Protein AF-W1VPB8-F1 (afdb_monomer_lite)

pLDDT: mean 81.76, std 16.31, range [35.91, 97.69]

Secondary structure (DSSP, 8-state):
-HHHHHHHHHHHHHHHHHHHHHHHHHHH-TTSPPPPPPHHHHHTT--GGGHHHHHHHHHHHHHHHH-----------------

Sequence (83 aa):
EDLAHTLGEVVWLICLLANQSGAIHNLTHPSDPRAELTEEQLELLTVPADLADYRTAISQALARGTRRDIAVDSDPKEHPAGG

Radius of gyration: 21.48 Å; chains: 1; bounding box: 72×45×34 Å

Structure (mmCIF, N/CA/C/O backbone):
data_AF-W1VPB8-F1
#
_entry.id   AF-W1VPB8-F1
#
loop_
_atom_site.group_PDB
_atom_site.id
_atom_site.type_symbol
_atom_site.label_atom_id
_atom_site.label_alt_id
_atom_site.label_comp_id
_atom_site.label_asym_id
_atom_site.label_entity_id
_atom_site.label_seq_id
_atom_site.pdbx_PDB_ins_code
_atom_site.Cartn_x
_atom_site.Cartn_y
_atom_site.Cartn_z
_atom_site.occupancy
_atom_site.B_iso_or_equiv
_atom_site.auth_seq_id
_atom_site.auth_comp_id
_atom_site.auth_asym_id
_atom_site.auth_atom_id
_atom_site.pdbx_PDB_model_num
ATOM 1 N N . GLU A 1 1 ? 22.631 1.373 -6.122 1.00 59.62 1 GLU A N 1
ATOM 2 C CA . GLU A 1 1 ? 22.062 2.235 -5.066 1.00 59.62 1 GLU A CA 1
ATOM 3 C C . GLU A 1 1 ? 20.667 2.723 -5.413 1.00 59.62 1 GLU A C 1
ATOM 5 O O . GLU A 1 1 ? 19.773 2.464 -4.626 1.00 59.62 1 GLU A O 1
ATOM 10 N N . ASP A 1 2 ? 20.447 3.295 -6.599 1.00 75.31 2 ASP A N 1
ATOM 11 C CA . ASP A 1 2 ? 19.147 3.889 -6.966 1.00 75.31 2 ASP A CA 1
ATOM 12 C C . ASP A 1 2 ? 17.954 2.916 -6.888 1.00 75.31 2 ASP A C 1
ATOM 14 O O . ASP A 1 2 ? 16.941 3.207 -6.264 1.00 75.31 2 ASP A O 1
ATOM 18 N N . LEU A 1 3 ? 18.096 1.704 -7.437 1.00 74.56 3 LEU A N 1
ATOM 19 C CA . LEU A 1 3 ? 16.977 0.757 -7.523 1.00 74.56 3 LEU A CA 1
ATOM 20 C C . LEU A 1 3 ? 16.493 0.243 -6.157 1.00 74.56 3 LEU A C 1
ATOM 22 O O . LEU A 1 3 ? 15.295 0.071 -5.966 1.00 74.56 3 LEU A O 1
ATOM 26 N N . ALA A 1 4 ? 17.408 -0.005 -5.217 1.00 77.19 4 ALA A N 1
ATOM 27 C CA . ALA A 1 4 ? 17.050 -0.480 -3.879 1.00 77.19 4 ALA A CA 1
ATOM 28 C C . ALA A 1 4 ? 16.325 0.612 -3.080 1.00 77.19 4 ALA A C 1
ATOM 30 O O . ALA A 1 4 ? 15.366 0.328 -2.370 1.00 77.19 4 ALA A O 1
ATOM 31 N N . HIS A 1 5 ? 16.743 1.868 -3.255 1.00 84.56 5 HIS A N 1
ATOM 32 C CA . HIS A 1 5 ? 16.071 3.011 -2.655 1.00 84.56 5 HIS A CA 1
ATOM 33 C C . HIS A 1 5 ? 14.670 3.214 -3.251 1.00 84.56 5 HIS A C 1
ATOM 35 O O . HIS A 1 5 ? 13.700 3.275 -2.503 1.00 84.56 5 HIS A O 1
ATOM 41 N N . THR A 1 6 ? 14.540 3.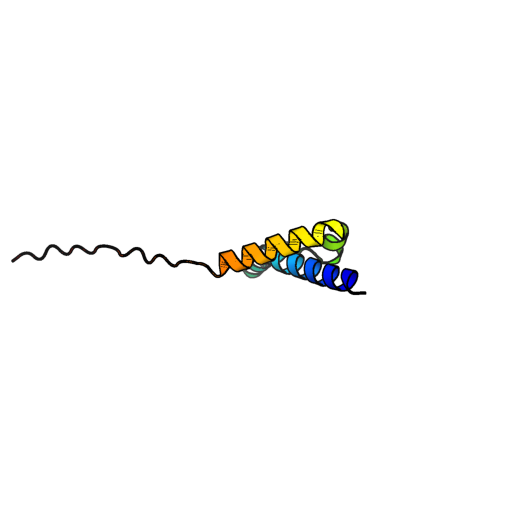200 -4.585 1.00 84.56 6 THR A N 1
ATOM 42 C CA . THR A 1 6 ? 13.235 3.316 -5.261 1.00 84.56 6 THR A CA 1
ATOM 43 C C . THR A 1 6 ? 12.291 2.166 -4.907 1.00 84.56 6 THR A C 1
ATOM 45 O O . THR A 1 6 ? 11.087 2.376 -4.773 1.00 84.56 6 THR A O 1
ATOM 48 N N . LEU A 1 7 ? 12.814 0.945 -4.747 1.00 85.25 7 LEU A N 1
ATOM 49 C CA . LEU A 1 7 ? 12.015 -0.196 -4.307 1.00 85.25 7 LEU A CA 1
ATOM 50 C C . LEU A 1 7 ? 11.452 0.043 -2.903 1.00 85.25 7 LEU A C 1
ATOM 52 O O . LEU A 1 7 ? 10.248 -0.106 -2.716 1.00 85.25 7 LEU A O 1
ATOM 56 N N . GLY A 1 8 ? 12.291 0.480 -1.960 1.00 88.94 8 GLY A N 1
ATOM 57 C CA . GLY A 1 8 ? 11.857 0.824 -0.606 1.00 88.94 8 GLY A CA 1
ATOM 58 C C . GLY A 1 8 ? 10.784 1.915 -0.590 1.00 88.94 8 GLY A C 1
ATOM 59 O O . GLY A 1 8 ? 9.764 1.759 0.069 1.00 88.94 8 GLY A O 1
ATOM 60 N N . GLU A 1 9 ? 10.945 2.978 -1.384 1.00 89.75 9 GLU A N 1
ATOM 61 C CA . GLU A 1 9 ? 9.944 4.052 -1.480 1.00 89.75 9 GLU A CA 1
ATOM 62 C C . GLU A 1 9 ? 8.591 3.563 -2.020 1.00 89.75 9 GLU A C 1
ATOM 64 O O . GLU A 1 9 ? 7.535 3.987 -1.546 1.00 89.75 9 GLU A O 1
ATOM 69 N N . VAL A 1 10 ? 8.599 2.661 -3.006 1.00 89.94 10 VAL A N 1
ATOM 70 C CA . VAL A 1 10 ? 7.363 2.103 -3.572 1.00 89.94 10 VAL A CA 1
ATOM 71 C C . VAL A 1 10 ? 6.713 1.102 -2.620 1.00 89.94 10 VAL A C 1
ATOM 73 O O . VAL A 1 10 ? 5.493 1.142 -2.465 1.00 89.94 10 VAL A O 1
ATOM 76 N N . VAL A 1 11 ? 7.498 0.255 -1.947 1.00 91.75 11 VAL A N 1
ATOM 77 C CA . VAL A 1 11 ? 7.006 -0.649 -0.894 1.00 91.75 11 VAL A CA 1
ATOM 78 C C . VAL A 1 11 ? 6.357 0.164 0.225 1.00 91.75 11 VAL A C 1
ATOM 80 O O . VAL A 1 11 ? 5.195 -0.073 0.555 1.00 91.75 11 VAL A O 1
ATOM 83 N N . TRP A 1 12 ? 7.043 1.189 0.731 1.00 93.75 12 TRP A N 1
ATOM 84 C CA . TRP A 1 12 ? 6.507 2.107 1.732 1.00 93.75 12 TRP A CA 1
ATOM 85 C C . TRP A 1 12 ? 5.186 2.743 1.281 1.00 93.75 12 TRP A C 1
ATOM 87 O O . TRP A 1 12 ? 4.189 2.714 2.007 1.00 93.75 12 TRP A O 1
ATOM 97 N N . LEU A 1 13 ? 5.140 3.273 0.054 1.00 93.31 13 LEU A N 1
ATOM 98 C CA . LEU A 1 13 ? 3.954 3.952 -0.464 1.00 93.31 13 LEU A CA 1
ATOM 99 C C . LEU A 1 13 ? 2.759 3.001 -0.613 1.00 93.31 13 LEU A C 1
ATOM 101 O O . LEU A 1 13 ? 1.637 3.362 -0.256 1.00 93.31 13 LEU A O 1
ATOM 105 N N . ILE A 1 14 ? 2.977 1.788 -1.124 1.00 92.44 14 ILE A N 1
ATOM 106 C CA . ILE A 1 14 ? 1.921 0.775 -1.244 1.00 92.44 14 ILE A CA 1
ATOM 107 C C . ILE A 1 14 ? 1.428 0.363 0.146 1.00 92.44 14 ILE A C 1
ATOM 109 O O . ILE A 1 14 ? 0.217 0.301 0.354 1.00 92.44 14 ILE A O 1
ATOM 113 N N . CYS A 1 15 ? 2.341 0.138 1.094 1.00 94.56 15 CYS A N 1
ATOM 114 C CA . CYS A 1 15 ? 2.019 -0.204 2.478 1.00 94.56 15 CYS A CA 1
ATOM 115 C C . CYS A 1 15 ? 1.122 0.870 3.118 1.00 94.56 15 CYS A C 1
ATOM 117 O O . CYS A 1 15 ? 0.022 0.579 3.597 1.00 94.56 15 CYS A O 1
ATOM 119 N N . LEU A 1 16 ? 1.520 2.141 3.004 1.00 94.12 16 LEU A N 1
ATOM 120 C CA . LEU A 1 16 ? 0.756 3.284 3.500 1.00 94.12 16 LEU A CA 1
ATOM 121 C C . LEU A 1 16 ? -0.652 3.368 2.887 1.00 94.12 16 LEU A C 1
ATOM 123 O 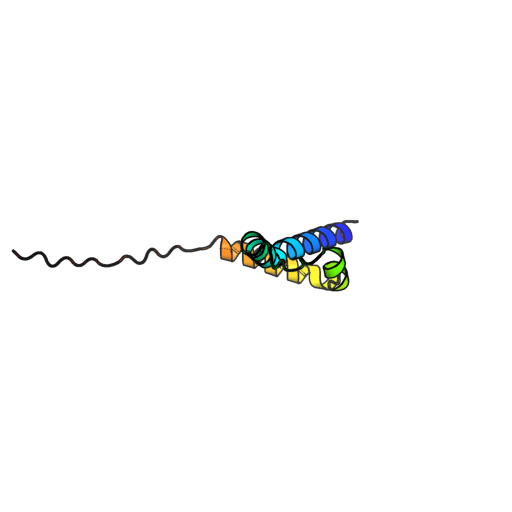O . LEU A 1 16 ? -1.625 3.631 3.601 1.00 94.12 16 LEU A O 1
ATOM 127 N N . LEU A 1 17 ? -0.771 3.174 1.569 1.00 93.06 17 LEU A N 1
ATOM 128 C CA . LEU A 1 17 ? -2.046 3.258 0.852 1.00 93.06 17 LEU A CA 1
ATOM 129 C C . LEU A 1 17 ? -2.973 2.080 1.177 1.00 93.06 17 LEU A C 1
ATOM 131 O O . LEU A 1 17 ? -4.168 2.286 1.398 1.00 93.06 17 LEU A O 1
ATOM 135 N N . ALA A 1 18 ? -2.438 0.859 1.240 1.00 93.50 18 ALA A N 1
ATOM 136 C CA . ALA A 1 18 ? -3.200 -0.343 1.570 1.00 93.50 18 ALA A CA 1
ATOM 137 C C . ALA A 1 18 ? -3.774 -0.276 2.996 1.00 93.50 18 ALA A C 1
ATOM 139 O O . ALA A 1 18 ? -4.929 -0.651 3.227 1.00 93.50 18 ALA A O 1
ATOM 140 N N . ASN A 1 19 ? -3.006 0.288 3.931 1.00 96.88 19 ASN A N 1
ATOM 141 C CA . ASN A 1 19 ? -3.400 0.392 5.331 1.00 96.88 19 ASN A CA 1
ATOM 142 C C . ASN A 1 19 ? -4.487 1.442 5.602 1.00 96.88 19 ASN A C 1
ATOM 144 O O . ASN A 1 19 ? -5.119 1.368 6.650 1.00 96.88 19 ASN A O 1
ATOM 148 N N . GLN A 1 20 ? -4.796 2.367 4.679 1.00 95.56 20 GLN A N 1
ATOM 149 C CA . GLN A 1 20 ? -5.780 3.440 4.927 1.00 95.56 20 GLN A CA 1
ATOM 150 C C . GLN A 1 20 ? -7.147 2.913 5.390 1.00 95.56 20 GLN A C 1
ATOM 152 O O . GLN A 1 20 ? -7.746 3.448 6.321 1.00 95.56 20 GLN A O 1
ATOM 157 N N . SER A 1 21 ? -7.643 1.841 4.768 1.00 93.69 21 SER A N 1
ATOM 158 C CA . SER A 1 21 ? -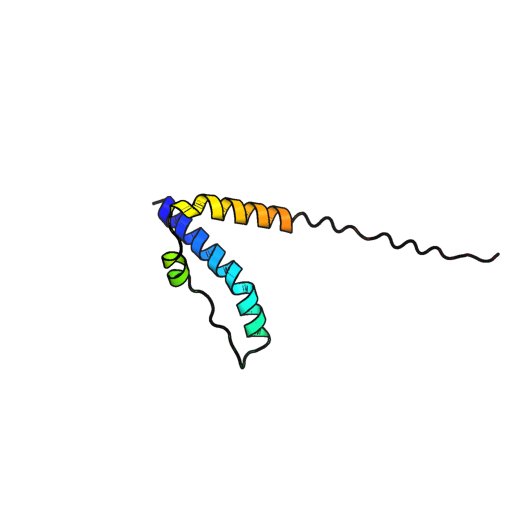8.935 1.253 5.149 1.00 93.69 21 SER A CA 1
ATOM 159 C C . SER A 1 21 ? -8.898 0.593 6.534 1.00 93.69 21 SER A C 1
ATOM 161 O O . SER A 1 21 ? -9.852 0.724 7.303 1.00 93.69 21 SER A O 1
ATOM 163 N N . GLY A 1 22 ? -7.786 -0.072 6.869 1.00 95.62 22 GLY A N 1
ATOM 164 C CA . GLY A 1 22 ? -7.533 -0.652 8.188 1.00 95.62 22 GLY A CA 1
ATOM 165 C C . GLY A 1 22 ? -7.418 0.427 9.260 1.00 95.62 22 GLY A C 1
ATOM 166 O O . GLY A 1 22 ? -8.099 0.345 10.275 1.00 95.62 22 GLY A O 1
ATOM 167 N N . ALA A 1 23 ? -6.669 1.494 8.988 1.00 96.00 23 ALA A N 1
ATOM 168 C CA . ALA A 1 23 ? -6.523 2.637 9.880 1.00 96.00 23 ALA A CA 1
ATOM 169 C C . ALA A 1 23 ? -7.878 3.305 10.175 1.00 96.00 23 ALA A C 1
ATOM 171 O O . ALA A 1 23 ? -8.218 3.535 11.334 1.00 96.00 23 ALA A O 1
ATOM 172 N N . ILE A 1 24 ? -8.709 3.544 9.152 1.00 97.12 24 ILE A N 1
ATOM 173 C CA . ILE A 1 24 ? -10.068 4.091 9.329 1.00 97.12 24 ILE A CA 1
ATOM 174 C C . ILE A 1 24 ? -10.940 3.154 10.180 1.00 97.12 24 ILE A C 1
ATOM 176 O O . ILE A 1 24 ? -11.674 3.609 11.064 1.00 97.12 24 ILE A O 1
ATOM 180 N N . HIS A 1 25 ? -10.862 1.843 9.941 1.00 97.44 25 HIS A N 1
ATOM 181 C CA . HIS A 1 25 ? -11.571 0.862 10.758 1.00 97.44 25 HIS A CA 1
ATOM 182 C C . HIS A 1 25 ? -11.115 0.922 12.217 1.00 97.44 25 HIS A C 1
ATOM 184 O O . HIS A 1 25 ? -11.945 1.025 13.114 1.00 97.44 25 HIS A O 1
ATOM 190 N N . ASN A 1 26 ? -9.806 0.929 12.453 1.00 97.50 26 ASN A N 1
ATOM 191 C CA . ASN A 1 26 ? -9.209 0.924 13.786 1.00 97.50 26 ASN A CA 1
ATOM 192 C C . ASN A 1 26 ? -9.561 2.188 14.581 1.00 97.50 26 ASN A C 1
ATOM 194 O O . ASN A 1 26 ? -9.803 2.107 15.783 1.00 97.50 26 ASN A O 1
ATOM 198 N N . LEU A 1 27 ? -9.681 3.339 13.908 1.00 97.00 27 LEU A N 1
ATOM 199 C CA . LEU A 1 27 ? -10.156 4.584 14.519 1.00 97.00 27 LEU A CA 1
ATOM 200 C C . LEU A 1 27 ? -11.615 4.503 14.995 1.00 97.00 27 LEU A C 1
ATOM 202 O O . LEU A 1 27 ? -11.981 5.158 15.968 1.00 97.00 27 LEU A O 1
ATOM 206 N N . THR A 1 28 ? -12.455 3.724 14.310 1.00 97.06 28 THR A N 1
ATOM 207 C CA . THR A 1 28 ? -13.898 3.620 14.595 1.00 97.06 28 THR A CA 1
ATOM 208 C C . THR A 1 28 ? -14.267 2.393 15.436 1.00 97.06 28 THR A C 1
ATOM 210 O O . THR A 1 28 ? -15.318 2.395 16.072 1.00 97.06 28 THR A O 1
ATOM 213 N N . HIS A 1 29 ? -13.396 1.379 15.493 1.00 97.69 29 HIS A N 1
ATOM 214 C CA . HIS A 1 29 ? -13.599 0.104 16.190 1.00 97.69 29 HIS A CA 1
ATOM 215 C C . HIS A 1 29 ? -12.392 -0.235 17.086 1.00 97.69 29 HIS A C 1
ATOM 217 O O . HIS A 1 29 ? -11.711 -1.237 16.870 1.00 97.69 29 HIS A O 1
ATOM 223 N N . PRO A 1 30 ? -12.106 0.572 18.125 1.00 94.19 30 PRO A N 1
ATOM 224 C CA . PRO A 1 30 ? -10.898 0.416 18.941 1.00 94.19 30 PRO A CA 1
ATOM 225 C C . PRO A 1 30 ? -10.847 -0.899 19.738 1.00 94.19 30 PRO A C 1
ATOM 227 O O . PRO A 1 30 ? -9.775 -1.323 20.157 1.00 94.19 30 PRO A O 1
ATOM 230 N N . SER A 1 31 ? -11.993 -1.549 19.962 1.00 97.62 31 SER A N 1
ATOM 231 C CA . SER A 1 31 ? -12.081 -2.856 20.625 1.00 97.62 31 SER A CA 1
ATOM 232 C C . SER A 1 31 ? -11.848 -4.048 19.690 1.00 97.62 31 SER A C 1
ATOM 234 O O . SER A 1 31 ? -11.746 -5.168 20.180 1.00 97.62 31 SER A O 1
ATOM 236 N N . ASP A 1 32 ? -11.800 -3.824 18.375 1.00 97.38 32 ASP A N 1
ATOM 237 C CA . ASP A 1 32 ? -11.591 -4.851 17.346 1.00 97.38 32 ASP A CA 1
ATOM 238 C C . ASP A 1 32 ? -10.623 -4.332 16.264 1.00 97.38 32 ASP A C 1
ATOM 240 O O . ASP A 1 32 ? -11.026 -4.020 15.137 1.00 97.38 32 ASP A O 1
ATOM 244 N N . PRO A 1 33 ? -9.337 -4.134 16.609 1.00 95.69 33 PRO A N 1
ATOM 245 C CA . PRO A 1 33 ? -8.368 -3.611 15.665 1.00 95.69 33 PRO A CA 1
ATOM 246 C C . PRO A 1 33 ? -7.985 -4.669 14.627 1.00 95.69 33 PRO A C 1
ATOM 248 O O . PRO A 1 33 ? -7.727 -5.833 14.933 1.00 95.69 33 PRO A O 1
ATOM 251 N N . ARG A 1 34 ? -7.863 -4.229 13.379 1.00 96.50 34 ARG A N 1
ATOM 252 C CA . ARG A 1 34 ? -7.281 -4.998 12.283 1.00 96.50 34 ARG A CA 1
ATOM 253 C C . ARG A 1 34 ? -5.775 -4.790 12.263 1.00 96.50 34 ARG A C 1
ATOM 255 O O . ARG A 1 34 ? -5.304 -3.662 12.411 1.00 96.50 34 ARG A O 1
ATOM 262 N N . ALA A 1 35 ? -5.041 -5.875 12.041 1.00 95.81 35 ALA A N 1
ATOM 263 C CA . ALA A 1 35 ? -3.606 -5.807 11.817 1.00 95.81 35 ALA A CA 1
ATOM 264 C C . ALA A 1 35 ? -3.308 -5.041 10.522 1.00 95.81 35 ALA A C 1
ATOM 266 O O . ALA A 1 35 ? -3.950 -5.270 9.494 1.00 95.81 35 ALA A O 1
ATOM 267 N N . GLU A 1 36 ? -2.340 -4.136 10.595 1.00 95.44 36 GLU A N 1
ATOM 268 C CA . GLU A 1 36 ? -1.827 -3.402 9.443 1.00 95.44 36 GLU A CA 1
ATOM 269 C C . GLU A 1 36 ? -0.736 -4.219 8.746 1.00 95.44 36 GLU A C 1
ATOM 271 O O . GLU A 1 36 ? -0.029 -5.007 9.381 1.00 95.44 36 GLU A O 1
ATOM 276 N N . LEU A 1 37 ? -0.619 -4.043 7.431 1.00 95.50 37 LEU A N 1
ATOM 277 C CA . LEU A 1 37 ? 0.480 -4.599 6.652 1.00 95.50 37 LEU A CA 1
ATOM 278 C C . LEU A 1 37 ? 1.776 -3.884 7.046 1.00 95.50 37 LEU A C 1
ATOM 280 O O . LEU A 1 37 ? 1.767 -2.661 7.184 1.00 95.50 37 LEU A O 1
ATOM 284 N N . THR A 1 38 ? 2.878 -4.617 7.207 1.00 95.81 38 THR A N 1
ATOM 285 C CA . THR A 1 38 ? 4.207 -4.009 7.394 1.00 95.81 38 THR A CA 1
ATOM 286 C C . THR A 1 38 ? 4.980 -3.941 6.080 1.00 95.81 38 THR A C 1
ATOM 288 O O . THR A 1 38 ? 4.711 -4.692 5.138 1.00 95.81 38 THR A O 1
ATOM 291 N N . GLU A 1 39 ? 5.963 -3.045 6.010 1.00 94.19 39 GLU A N 1
ATOM 292 C CA . GLU A 1 39 ? 6.838 -2.925 4.840 1.00 94.19 39 GLU A CA 1
ATOM 293 C C . GLU A 1 39 ? 7.625 -4.214 4.597 1.00 94.19 39 GLU A C 1
ATOM 295 O O . GLU A 1 39 ? 7.704 -4.661 3.459 1.00 94.19 39 GLU A O 1
ATOM 300 N N . GLU A 1 40 ? 8.099 -4.885 5.651 1.00 94.06 40 GLU A N 1
ATOM 301 C CA . GLU A 1 40 ? 8.821 -6.157 5.532 1.00 94.06 40 GLU A CA 1
ATOM 302 C C . GLU A 1 40 ? 7.929 -7.264 4.962 1.00 94.06 40 GLU A C 1
ATOM 304 O O . GLU A 1 40 ? 8.365 -8.061 4.133 1.00 94.06 40 GLU A O 1
ATOM 309 N N . GLN A 1 41 ? 6.659 -7.319 5.379 1.00 93.88 41 GLN A N 1
ATOM 310 C CA . GLN A 1 41 ? 5.702 -8.281 4.829 1.00 93.88 41 GLN A CA 1
ATOM 311 C C . GLN A 1 41 ? 5.449 -8.028 3.344 1.00 93.88 41 GLN A C 1
ATOM 313 O O . GLN A 1 41 ? 5.316 -8.977 2.575 1.00 93.88 41 GLN A O 1
ATOM 318 N N . LEU A 1 42 ? 5.377 -6.761 2.941 1.00 93.25 42 LEU A N 1
ATOM 319 C CA . LEU A 1 42 ? 5.137 -6.384 1.556 1.00 93.25 42 LEU A CA 1
ATOM 320 C C . LEU A 1 42 ? 6.380 -6.556 0.674 1.00 93.25 42 LEU A C 1
ATOM 322 O O . LEU A 1 42 ? 6.252 -6.964 -0.480 1.00 93.25 42 LEU A O 1
ATOM 326 N N . GLU A 1 43 ? 7.573 -6.299 1.206 1.00 91.12 43 GLU A N 1
ATOM 327 C CA . GLU A 1 43 ? 8.844 -6.518 0.514 1.00 91.12 43 GLU A CA 1
ATOM 328 C C . GLU A 1 43 ? 9.020 -7.997 0.149 1.00 91.12 43 GLU A C 1
ATOM 330 O O . GLU A 1 43 ? 9.400 -8.313 -0.974 1.00 91.12 43 GLU A O 1
ATOM 335 N N . LEU A 1 44 ? 8.626 -8.922 1.034 1.00 91.69 44 LEU A N 1
ATOM 336 C CA . LEU A 1 44 ? 8.625 -10.364 0.745 1.00 91.69 44 LEU A CA 1
ATOM 337 C C . LEU A 1 44 ? 7.680 -10.767 -0.401 1.00 91.69 44 LEU A C 1
ATOM 339 O O . LEU A 1 44 ? 7.855 -11.832 -0.995 1.00 91.69 44 LEU A O 1
ATOM 343 N N . LEU A 1 45 ? 6.673 -9.943 -0.691 1.00 88.62 45 LEU A N 1
ATOM 344 C CA . LEU A 1 45 ? 5.678 -10.167 -1.743 1.00 88.62 45 LEU A CA 1
ATOM 345 C C . LEU A 1 45 ? 5.973 -9.369 -3.019 1.00 88.62 45 LEU A C 1
ATOM 347 O O . LEU A 1 45 ? 5.215 -9.477 -3.982 1.00 88.62 45 LEU A O 1
ATOM 351 N N . THR A 1 46 ? 7.045 -8.574 -3.032 1.00 85.88 46 THR A N 1
ATOM 352 C CA . THR A 1 46 ? 7.368 -7.656 -4.125 1.00 85.88 46 THR A CA 1
ATOM 353 C C . THR A 1 46 ? 8.723 -8.000 -4.720 1.00 85.88 46 THR A C 1
ATOM 355 O O . THR A 1 46 ? 9.720 -8.074 -4.005 1.00 85.88 46 THR A O 1
ATOM 358 N N . VAL A 1 47 ? 8.798 -8.165 -6.044 1.00 83.94 47 VAL A N 1
ATOM 359 C CA . VAL A 1 47 ? 10.086 -8.322 -6.730 1.00 83.94 47 VAL A CA 1
ATOM 360 C C . VAL A 1 47 ? 10.455 -7.056 -7.507 1.00 83.94 47 VAL A C 1
ATOM 362 O O . VAL A 1 47 ? 9.574 -6.326 -7.960 1.00 83.94 47 VAL A O 1
ATOM 365 N N . PRO A 1 48 ? 11.755 -6.781 -7.741 1.00 80.81 48 PRO A N 1
ATOM 366 C CA . PRO A 1 48 ? 12.184 -5.576 -8.460 1.00 80.81 48 PRO A CA 1
ATOM 367 C C . PRO A 1 48 ? 11.566 -5.404 -9.857 1.00 80.81 48 PRO A C 1
ATOM 369 O O . PRO A 1 48 ? 11.473 -4.282 -10.349 1.00 80.81 48 PRO A O 1
ATOM 372 N N . ALA A 1 49 ? 11.147 -6.500 -10.500 1.00 83.88 49 ALA A N 1
ATOM 373 C CA . ALA A 1 49 ? 10.494 -6.464 -11.806 1.00 83.88 49 ALA A CA 1
ATOM 374 C C . ALA A 1 49 ? 9.105 -5.792 -11.772 1.00 83.88 49 ALA A C 1
ATOM 376 O O . ALA A 1 49 ? 8.717 -5.187 -12.768 1.00 83.88 49 ALA A O 1
ATOM 377 N N . ASP A 1 50 ? 8.402 -5.819 -10.634 1.00 84.75 50 ASP A N 1
ATOM 378 C CA . ASP A 1 50 ? 7.042 -5.272 -10.491 1.00 84.75 50 ASP A CA 1
ATOM 379 C C . ASP A 1 50 ? 7.031 -3.738 -10.349 1.00 84.75 50 ASP A C 1
ATOM 381 O O . ASP A 1 50 ? 6.001 -3.071 -10.484 1.00 84.75 50 ASP A O 1
ATOM 385 N N . LEU A 1 51 ? 8.200 -3.147 -10.084 1.00 82.00 51 LEU A N 1
ATOM 386 C CA . LEU A 1 51 ? 8.352 -1.749 -9.688 1.00 82.00 51 LEU A CA 1
ATOM 387 C C . LEU A 1 51 ? 7.847 -0.761 -10.749 1.00 82.00 51 LEU A C 1
ATOM 389 O O . LEU A 1 51 ? 7.228 0.257 -10.423 1.00 82.00 51 LEU A O 1
ATOM 393 N N . ALA A 1 52 ? 8.103 -1.055 -12.027 1.00 82.75 52 ALA A N 1
ATOM 394 C CA . ALA A 1 52 ? 7.679 -0.206 -13.138 1.00 82.75 52 ALA A CA 1
ATOM 395 C C . ALA A 1 52 ? 6.146 -0.169 -13.275 1.00 82.75 52 ALA A C 1
ATOM 397 O O . ALA A 1 52 ? 5.565 0.900 -13.512 1.00 82.75 52 ALA A O 1
ATOM 398 N N . ASP A 1 53 ? 5.496 -1.312 -13.058 1.00 86.69 53 ASP A N 1
ATOM 399 C CA . ASP A 1 53 ? 4.047 -1.461 -13.160 1.00 86.69 53 ASP A CA 1
ATOM 400 C C . ASP A 1 53 ? 3.349 -0.784 -11.981 1.00 86.69 53 ASP A C 1
ATOM 402 O O . ASP A 1 53 ? 2.414 -0.003 -12.182 1.00 86.69 53 ASP A O 1
ATOM 406 N N . TYR A 1 54 ? 3.858 -0.972 -10.759 1.00 87.31 54 TYR A N 1
ATOM 407 C CA . TYR A 1 54 ? 3.340 -0.294 -9.570 1.00 87.31 54 TYR A CA 1
ATOM 408 C C . TYR A 1 54 ? 3.450 1.221 -9.675 1.00 87.31 54 TYR A C 1
ATOM 410 O O . TYR A 1 54 ? 2.458 1.929 -9.481 1.00 87.31 54 TYR A O 1
ATOM 418 N N . ARG A 1 55 ? 4.618 1.744 -10.063 1.00 85.69 55 ARG A N 1
ATOM 419 C CA . ARG A 1 55 ? 4.808 3.188 -10.249 1.00 85.69 55 ARG A CA 1
ATOM 420 C C . ARG A 1 55 ? 3.826 3.762 -11.271 1.00 85.69 55 ARG A C 1
ATOM 422 O O . ARG A 1 55 ? 3.247 4.831 -11.050 1.00 85.69 55 ARG A O 1
ATOM 429 N N . THR A 1 56 ? 3.628 3.055 -12.381 1.00 86.88 56 THR A N 1
ATOM 430 C CA . THR A 1 56 ? 2.682 3.455 -13.427 1.00 86.88 56 THR A CA 1
ATOM 431 C C . THR A 1 56 ? 1.247 3.448 -12.904 1.00 86.88 56 THR A C 1
ATOM 433 O O . THR A 1 56 ? 0.540 4.448 -13.049 1.00 86.88 56 THR A O 1
ATOM 436 N N . ALA A 1 57 ? 0.823 2.371 -12.242 1.00 88.56 57 ALA A N 1
ATOM 437 C CA . ALA A 1 57 ? -0.524 2.234 -11.699 1.00 88.56 57 ALA A CA 1
ATOM 438 C C . ALA A 1 57 ? -0.836 3.307 -10.641 1.00 88.56 57 ALA A C 1
ATOM 440 O O . ALA A 1 57 ? -1.891 3.945 -10.709 1.00 88.56 57 ALA A O 1
ATOM 441 N N . ILE A 1 58 ? 0.098 3.561 -9.718 1.00 86.12 58 ILE A N 1
ATOM 442 C CA . ILE A 1 58 ? -0.026 4.592 -8.678 1.00 86.12 58 ILE A CA 1
ATOM 443 C C . ILE A 1 58 ? -0.154 5.980 -9.316 1.00 86.12 58 ILE A C 1
ATOM 445 O O . ILE A 1 58 ? -1.088 6.719 -9.004 1.00 86.12 58 ILE A O 1
ATOM 449 N N . SER A 1 59 ? 0.724 6.321 -10.264 1.00 86.44 59 SER A N 1
ATOM 450 C CA . SER A 1 59 ? 0.696 7.626 -10.943 1.00 86.44 59 SER A CA 1
ATOM 451 C C . SER A 1 59 ? -0.628 7.857 -11.676 1.00 86.44 59 SER A C 1
ATOM 453 O O . SER A 1 59 ? -1.224 8.930 -11.586 1.00 86.44 59 SER A O 1
ATOM 455 N N . GLN A 1 60 ? -1.128 6.831 -12.369 1.00 88.00 60 GLN A N 1
ATOM 456 C CA . GLN A 1 60 ? -2.418 6.899 -13.050 1.00 88.00 60 GLN A CA 1
ATOM 457 C C . GLN A 1 60 ? -3.591 7.031 -12.071 1.00 88.00 60 GLN A C 1
ATOM 459 O O . GLN A 1 60 ? -4.536 7.768 -12.347 1.00 88.00 60 GLN A O 1
ATOM 464 N N . ALA A 1 61 ? -3.560 6.323 -10.940 1.00 84.44 61 ALA A N 1
ATOM 465 C CA . ALA A 1 61 ? -4.598 6.422 -9.919 1.00 84.44 61 ALA A CA 1
ATOM 466 C C . ALA A 1 61 ? -4.648 7.827 -9.304 1.00 84.44 61 ALA A C 1
ATOM 468 O O . ALA A 1 61 ? -5.733 8.401 -9.203 1.00 84.44 61 ALA A O 1
ATOM 469 N N . LEU A 1 62 ? -3.488 8.413 -8.990 1.00 84.38 62 LEU A N 1
ATOM 470 C CA . LEU A 1 62 ? -3.380 9.796 -8.518 1.00 84.38 62 LEU A CA 1
ATOM 471 C C . LEU A 1 62 ? -3.920 10.786 -9.557 1.00 84.38 62 LEU A C 1
ATOM 473 O O . LEU A 1 62 ? -4.748 11.630 -9.220 1.00 84.38 62 LEU A O 1
ATOM 477 N N . ALA A 1 63 ? -3.532 10.638 -10.828 1.00 83.81 63 ALA A N 1
ATOM 478 C CA . ALA A 1 63 ? -4.018 11.489 -11.914 1.00 83.81 63 ALA A CA 1
ATOM 479 C C . ALA A 1 63 ? -5.542 11.392 -12.115 1.00 83.81 63 ALA A C 1
ATOM 481 O O . ALA A 1 63 ? -6.196 12.392 -12.396 1.00 83.81 63 ALA A O 1
ATOM 482 N N . ARG A 1 64 ? -6.139 10.203 -11.954 1.00 80.94 64 ARG A N 1
ATOM 483 C CA . ARG A 1 64 ? -7.603 10.039 -11.993 1.00 80.94 64 ARG A CA 1
ATOM 484 C C . ARG A 1 64 ? -8.284 10.656 -10.772 1.00 80.94 64 ARG A C 1
ATOM 486 O O . ARG A 1 64 ? -9.328 11.280 -10.920 1.00 80.94 64 ARG A O 1
ATOM 493 N N . GLY A 1 65 ? -7.701 10.496 -9.584 1.00 72.12 65 GLY A N 1
ATOM 494 C CA . GLY A 1 65 ? -8.247 11.022 -8.331 1.00 72.12 65 GLY A CA 1
ATOM 495 C C . GLY A 1 65 ? -8.292 12.552 -8.274 1.00 72.12 65 GLY A C 1
ATOM 496 O O . GLY A 1 65 ? -9.232 13.111 -7.710 1.00 72.12 65 GLY A O 1
ATOM 497 N N . THR A 1 66 ? -7.323 13.234 -8.892 1.00 70.94 66 THR A N 1
ATOM 498 C CA . THR A 1 66 ? -7.304 14.704 -9.003 1.00 70.94 66 THR A CA 1
ATOM 499 C C . THR A 1 66 ? -8.239 15.232 -10.089 1.00 70.94 66 THR A C 1
ATOM 501 O O . THR A 1 66 ? -8.693 16.370 -10.009 1.00 70.94 66 THR A O 1
ATOM 504 N N . ARG A 1 67 ? -8.591 14.400 -11.074 1.00 61.09 67 ARG A N 1
ATOM 505 C CA . ARG A 1 67 ? -9.493 14.730 -12.185 1.00 61.09 67 ARG A CA 1
ATOM 506 C C . ARG A 1 67 ? -10.954 14.386 -11.871 1.00 61.09 67 ARG A C 1
ATOM 508 O O . ARG A 1 67 ? -11.665 13.831 -12.708 1.00 61.09 67 ARG A O 1
ATOM 515 N N . ARG A 1 68 ? -11.400 14.686 -10.646 1.00 58.62 68 ARG A N 1
ATOM 516 C CA . ARG A 1 68 ? -12.827 14.682 -10.297 1.00 58.62 68 ARG A CA 1
ATOM 517 C C . ARG A 1 68 ? -13.469 15.868 -11.009 1.00 58.62 68 ARG A C 1
ATOM 519 O O . ARG A 1 68 ? -13.518 16.961 -10.455 1.00 58.62 68 ARG A O 1
ATOM 526 N N . ASP A 1 69 ? -13.955 15.646 -12.225 1.00 57.22 69 ASP A N 1
ATOM 527 C CA . ASP A 1 69 ? -14.974 16.507 -12.814 1.00 57.22 69 ASP A CA 1
ATOM 528 C C . ASP A 1 69 ? -16.184 16.428 -11.871 1.00 57.22 69 ASP A C 1
ATOM 530 O O . ASP A 1 69 ? -16.956 15.469 -11.900 1.00 57.22 69 ASP A O 1
ATOM 534 N N . ILE A 1 70 ? -16.298 17.382 -10.942 1.00 53.09 70 ILE A N 1
ATOM 535 C CA . ILE A 1 70 ? -17.517 17.570 -10.158 1.00 53.09 70 ILE A CA 1
ATOM 536 C C . ILE A 1 70 ? -18.545 18.080 -11.165 1.00 53.09 70 ILE A C 1
ATOM 538 O O . ILE A 1 70 ? -18.702 19.283 -11.354 1.00 53.09 70 ILE A O 1
ATOM 542 N N . ALA A 1 71 ? -19.196 17.161 -11.876 1.00 58.00 71 ALA A N 1
ATOM 543 C CA . ALA A 1 71 ? -20.405 17.471 -12.609 1.00 58.00 71 ALA A CA 1
ATOM 544 C C . ALA A 1 71 ? -21.448 17.835 -11.552 1.00 58.00 71 ALA A C 1
ATOM 546 O O . ALA A 1 71 ? -22.037 16.968 -10.907 1.00 58.00 71 ALA A O 1
ATOM 547 N N . VAL A 1 72 ? -21.585 19.136 -11.301 1.00 54.38 72 VAL A N 1
ATOM 548 C CA . VAL A 1 72 ? -22.722 19.678 -10.572 1.00 54.38 72 VAL A CA 1
ATOM 549 C C . VAL A 1 72 ? -23.915 19.378 -11.462 1.00 54.38 72 VAL A C 1
ATOM 551 O O . VAL A 1 72 ? -24.072 20.002 -12.513 1.00 54.38 72 VAL A O 1
ATOM 554 N N . ASP A 1 73 ? -24.690 18.361 -11.093 1.00 53.72 73 ASP A N 1
ATOM 555 C CA . ASP A 1 73 ? -25.976 18.120 -11.724 1.00 53.72 73 ASP A CA 1
ATOM 556 C C . ASP A 1 73 ? -26.774 19.416 -11.566 1.00 53.72 73 ASP A C 1
ATOM 558 O O . ASP A 1 73 ? -27.023 19.883 -10.449 1.00 53.72 73 ASP A O 1
ATOM 562 N N . SER A 1 74 ? -27.017 20.096 -12.684 1.00 54.97 74 SER A N 1
ATOM 563 C CA . SER A 1 74 ? -27.767 21.344 -12.685 1.00 54.97 74 SER A CA 1
ATOM 564 C C . SER A 1 74 ? -29.219 20.930 -12.563 1.00 54.97 74 SER A C 1
ATOM 566 O O . SER A 1 74 ? -29.902 20.757 -13.563 1.00 54.97 74 SER A O 1
ATOM 568 N N . ASP A 1 75 ? -29.645 20.704 -11.325 1.00 54.28 75 ASP A N 1
ATOM 569 C CA . ASP A 1 75 ? -31.019 20.385 -10.966 1.00 54.28 75 ASP A CA 1
ATOM 570 C C . ASP A 1 75 ? -31.938 21.449 -11.606 1.00 54.28 75 ASP A C 1
ATOM 572 O O . ASP A 1 75 ? -31.874 22.625 -11.210 1.00 54.28 75 ASP A O 1
ATOM 576 N N . PRO A 1 76 ? -32.750 21.124 -12.634 1.00 53.31 76 PRO A N 1
ATOM 577 C CA . PRO A 1 76 ? -33.655 22.091 -13.223 1.00 53.31 76 PRO A CA 1
ATOM 5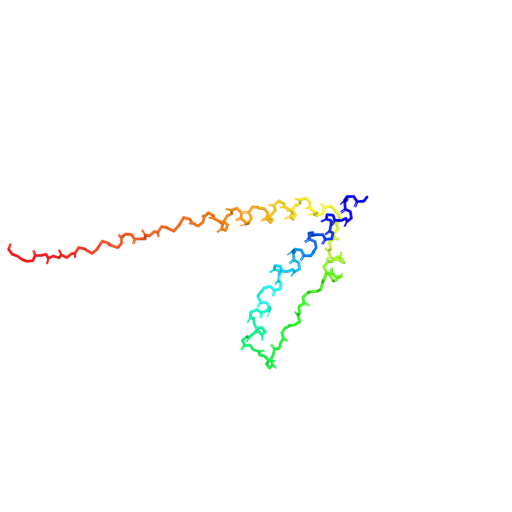78 C C . PRO A 1 76 ? -34.817 22.250 -12.246 1.00 53.31 76 PRO A C 1
ATOM 580 O O . PRO A 1 76 ? -35.829 21.556 -12.321 1.00 53.31 76 PRO A O 1
ATOM 583 N N . LYS A 1 77 ? -34.690 23.185 -11.302 1.00 56.19 77 LYS A N 1
ATOM 584 C CA . LYS A 1 77 ? -35.852 23.720 -10.590 1.00 56.19 77 LYS A CA 1
ATOM 585 C C . LYS A 1 77 ? -36.685 24.533 -11.582 1.00 56.19 77 LYS A C 1
ATOM 587 O O . LYS A 1 77 ? -36.628 25.760 -11.606 1.00 56.19 77 LYS A O 1
ATOM 592 N N . GLU A 1 78 ? -37.473 23.845 -12.402 1.00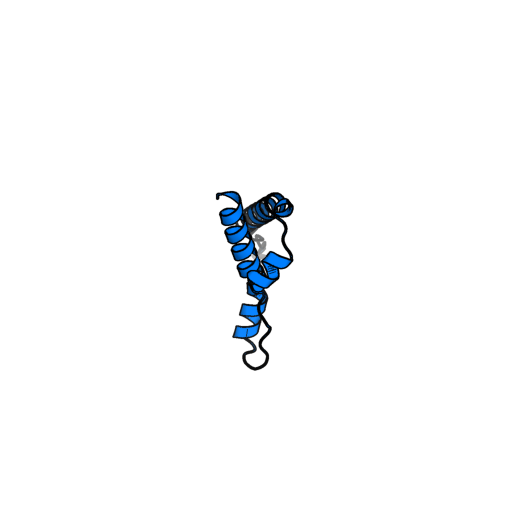 57.25 78 GLU A N 1
ATOM 593 C CA . GLU A 1 78 ? -38.634 24.454 -13.038 1.00 57.25 78 GLU A CA 1
ATOM 594 C C . GLU A 1 78 ? -39.652 24.774 -11.939 1.00 57.25 78 GLU A C 1
ATOM 596 O O . GLU A 1 78 ? -40.394 23.923 -11.452 1.00 57.25 78 GLU A O 1
ATOM 601 N N . HIS A 1 79 ? -39.652 26.031 -11.504 1.00 46.34 79 HIS A N 1
ATOM 602 C CA . HIS A 1 79 ? -40.784 26.616 -10.803 1.00 46.34 79 HIS A CA 1
ATOM 603 C C . HIS A 1 79 ? -41.865 26.949 -11.843 1.00 46.34 79 HIS A C 1
ATOM 605 O O . HIS A 1 79 ? -41.622 27.825 -12.676 1.00 46.34 79 HIS A O 1
ATOM 611 N N . PRO A 1 80 ? -43.070 26.348 -11.800 1.00 52.34 80 PRO A N 1
ATOM 612 C CA . PRO A 1 80 ? -44.188 26.888 -12.549 1.00 52.34 80 PRO A CA 1
ATOM 613 C C . PRO A 1 80 ? -44.659 28.145 -11.812 1.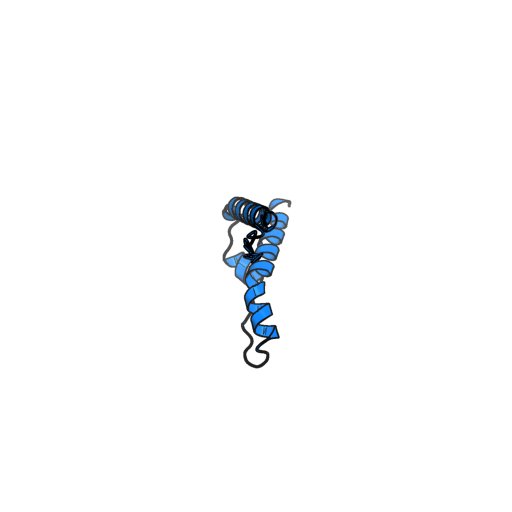00 52.34 80 PRO A C 1
ATOM 615 O O . PRO A 1 80 ? -45.299 28.074 -10.761 1.00 52.34 80 PRO A O 1
ATOM 618 N N . ALA A 1 81 ? -44.295 29.316 -12.331 1.00 46.72 81 ALA A N 1
ATOM 619 C CA . ALA A 1 81 ? -44.922 30.563 -11.928 1.00 46.72 81 ALA A CA 1
ATOM 620 C C . ALA A 1 81 ? -46.330 30.598 -12.536 1.00 46.72 81 ALA A C 1
ATOM 622 O O . ALA A 1 81 ? -46.493 30.731 -13.746 1.00 46.72 81 ALA A O 1
ATOM 623 N N . GLY A 1 82 ? -47.343 30.432 -11.686 1.00 47.66 82 GLY A N 1
ATOM 624 C CA . GLY A 1 82 ? -48.699 30.861 -12.005 1.00 47.66 82 GLY A CA 1
ATOM 625 C C . GLY A 1 82 ? -48.763 32.388 -12.092 1.00 47.66 82 GLY A C 1
ATOM 626 O O . GLY A 1 82 ? -48.134 33.077 -11.284 1.00 47.66 82 GLY A O 1
ATOM 627 N N . GLY A 1 83 ? -49.528 32.888 -13.064 1.00 35.91 83 GLY A N 1
ATOM 628 C CA . GLY A 1 83 ? -49.804 34.306 -13.300 1.00 35.91 83 GLY A CA 1
ATOM 629 C C . GLY A 1 83 ? -50.385 34.531 -14.683 1.00 35.91 83 GLY A C 1
ATOM 630 O O . GLY A 1 83 ? -49.573 34.636 -15.623 1.00 35.91 83 GLY A O 1
#

Foldseek 3Di:
DVLVVLLLVLLVVVQVVVCPVQVVCCVVCVVDHDDGDDSVNSSVVDDSVCSVVSVVVVVVVVVVVVPPPPPPPPPPPPDPDDD

Organism: NCBI:txid1403939